Protein AF-A0A5K1G0I7-F1 (afdb_monomer_lite)

Structure (mmCIF, N/CA/C/O backbone):
data_AF-A0A5K1G0I7-F1
#
_entry.id   AF-A0A5K1G0I7-F1
#
loop_
_atom_site.group_PDB
_atom_site.id
_atom_site.type_symbol
_atom_site.label_atom_id
_atom_site.label_alt_id
_atom_site.label_comp_id
_atom_site.label_asym_id
_atom_site.label_entity_id
_atom_site.label_seq_id
_atom_site.pdbx_PDB_ins_code
_atom_site.Cartn_x
_atom_site.Cartn_y
_atom_site.Cartn_z
_atom_site.occupancy
_atom_site.B_iso_or_equiv
_atom_site.auth_seq_id
_atom_site.auth_comp_id
_atom_site.auth_asym_id
_atom_site.auth_atom_id
_atom_site.pdbx_PDB_model_num
ATOM 1 N N . LEU A 1 1 ? 1.765 13.949 -8.878 1.00 83.06 1 LEU A N 1
ATOM 2 C CA . LEU A 1 1 ? 1.366 13.019 -9.957 1.00 83.06 1 LEU A CA 1
ATOM 3 C C . LEU A 1 1 ? 2.563 12.832 -10.878 1.00 83.06 1 LEU A C 1
ATOM 5 O O . LEU A 1 1 ? 3.279 13.806 -11.081 1.00 83.06 1 LEU A O 1
ATOM 9 N N . LEU A 1 2 ? 2.797 11.620 -11.378 1.00 93.38 2 LEU A N 1
ATOM 10 C CA . LEU A 1 2 ? 3.898 11.289 -12.289 1.00 93.38 2 LEU A CA 1
ATOM 11 C C . LEU A 1 2 ? 3.331 10.653 -13.565 1.00 93.38 2 LEU A C 1
ATOM 13 O O . LEU A 1 2 ? 2.234 10.101 -13.529 1.00 93.38 2 LEU A O 1
ATOM 17 N N . THR A 1 3 ? 4.073 10.740 -14.668 1.00 94.56 3 THR A N 1
ATOM 18 C CA . THR A 1 3 ? 3.752 10.097 -15.952 1.00 94.56 3 THR A CA 1
ATOM 19 C C . THR A 1 3 ? 5.035 9.604 -16.621 1.00 94.56 3 THR A C 1
ATOM 21 O O . THR A 1 3 ? 6.114 10.123 -16.325 1.00 94.56 3 THR A O 1
ATOM 24 N N . VAL A 1 4 ? 4.918 8.621 -17.515 1.00 96.19 4 VAL A N 1
ATOM 25 C CA . VAL A 1 4 ? 6.023 8.028 -18.286 1.00 96.19 4 VAL A CA 1
ATOM 26 C C . VAL A 1 4 ? 5.713 8.196 -19.774 1.00 96.19 4 VAL A C 1
ATOM 28 O O . VAL A 1 4 ? 4.588 7.929 -20.185 1.00 96.19 4 VAL A O 1
ATOM 31 N N . ASN A 1 5 ? 6.687 8.682 -20.553 1.00 96.19 5 ASN A N 1
ATOM 32 C CA . ASN A 1 5 ? 6.516 9.002 -21.981 1.00 96.19 5 ASN A CA 1
ATOM 33 C C . ASN A 1 5 ? 6.598 7.780 -22.909 1.00 96.19 5 ASN A C 1
ATOM 35 O O . ASN A 1 5 ? 6.221 7.891 -24.068 1.00 96.19 5 ASN A O 1
ATOM 39 N N . ASP A 1 6 ? 7.182 6.681 -22.437 1.00 96.44 6 ASP A N 1
ATOM 40 C CA . ASP A 1 6 ? 7.358 5.464 -23.223 1.00 96.44 6 ASP A CA 1
ATOM 41 C C . ASP A 1 6 ? 6.058 4.652 -23.226 1.00 96.44 6 ASP A C 1
ATOM 43 O O . ASP A 1 6 ? 5.566 4.280 -22.159 1.00 96.44 6 ASP A O 1
ATOM 47 N N . ASP A 1 7 ? 5.504 4.393 -24.410 1.00 93.81 7 ASP A N 1
ATOM 48 C CA . ASP A 1 7 ? 4.256 3.643 -24.570 1.00 93.81 7 ASP A CA 1
ATOM 49 C C . ASP A 1 7 ? 4.426 2.159 -24.196 1.00 93.81 7 ASP A C 1
ATOM 51 O O . ASP A 1 7 ? 3.472 1.540 -23.725 1.00 93.81 7 ASP A O 1
ATOM 55 N N . GLU A 1 8 ? 5.639 1.597 -24.320 1.00 96.19 8 GLU A N 1
ATOM 56 C CA . GLU A 1 8 ? 5.931 0.203 -23.946 1.00 96.19 8 GLU A CA 1
ATOM 57 C C . GLU A 1 8 ? 5.721 -0.033 -22.442 1.00 96.19 8 GLU A C 1
ATOM 59 O O . GLU A 1 8 ? 5.294 -1.110 -22.033 1.00 96.19 8 GLU A O 1
ATOM 64 N N . PHE A 1 9 ? 5.930 0.995 -21.610 1.00 95.19 9 PHE A N 1
ATOM 65 C CA . PHE A 1 9 ? 5.689 0.921 -20.164 1.00 95.19 9 PHE A CA 1
ATOM 66 C C . PHE A 1 9 ? 4.221 0.625 -19.821 1.00 95.19 9 PHE A C 1
ATOM 68 O O . PHE A 1 9 ? 3.932 0.023 -18.785 1.00 95.19 9 PHE A O 1
ATOM 75 N N . TRP A 1 10 ? 3.292 1.070 -20.668 1.00 95.38 10 TRP A N 1
ATOM 76 C CA . TRP A 1 10 ? 1.854 0.952 -20.437 1.00 95.38 10 TRP A CA 1
ATOM 77 C C . TRP A 1 10 ? 1.238 -0.281 -21.111 1.00 95.38 10 TRP A C 1
ATOM 79 O O . TRP A 1 10 ? 0.086 -0.615 -20.818 1.00 95.38 10 TRP A O 1
ATOM 89 N N . ASP A 1 11 ? 1.973 -0.964 -21.993 1.00 95.94 11 ASP A N 1
ATOM 90 C CA . ASP A 1 11 ? 1.453 -2.113 -22.732 1.00 95.94 11 ASP A CA 1
ATOM 91 C C . ASP A 1 11 ? 1.156 -3.298 -21.796 1.00 95.94 11 ASP A C 1
ATOM 93 O O . ASP A 1 11 ? 1.950 -3.675 -20.935 1.00 95.94 11 ASP A O 1
ATOM 97 N N . GLY A 1 12 ? -0.038 -3.876 -21.931 1.00 94.19 12 GLY A N 1
ATOM 98 C CA . GLY A 1 12 ? -0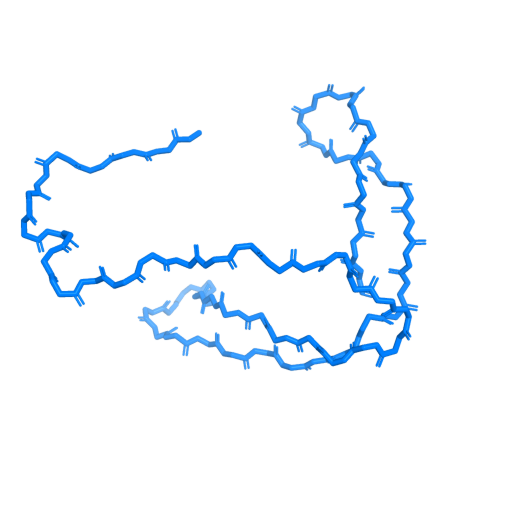.503 -4.993 -21.103 1.00 94.19 12 GLY A CA 1
ATOM 99 C C . GL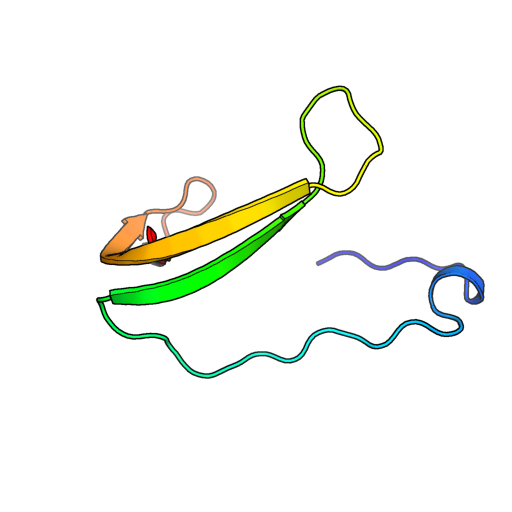Y A 1 12 ? -0.747 -4.689 -19.613 1.00 94.19 12 GLY A C 1
ATOM 100 O O . GLY A 1 12 ? -1.103 -5.607 -18.870 1.00 94.19 12 GLY A O 1
ATOM 101 N N . VAL A 1 13 ? -0.603 -3.440 -19.151 1.00 94.62 13 VAL A N 1
ATOM 102 C CA . VAL A 1 13 ? -0.825 -3.060 -17.744 1.00 94.62 13 VAL A CA 1
ATOM 103 C C . VAL A 1 13 ? -2.267 -2.599 -17.525 1.00 94.62 13 VAL A C 1
ATOM 105 O O . VAL A 1 13 ? -2.759 -1.687 -18.183 1.00 94.62 13 VAL A O 1
ATOM 108 N N . SER A 1 14 ? -2.953 -3.198 -16.548 1.00 94.88 14 SER A N 1
ATOM 109 C CA . SER A 1 14 ? -4.265 -2.721 -16.088 1.00 94.88 14 SER A CA 1
ATOM 110 C C . SER A 1 14 ? -4.095 -1.777 -14.890 1.00 94.88 14 SER A C 1
ATOM 112 O O . SER A 1 14 ? -3.476 -2.181 -13.901 1.00 94.88 14 SER A O 1
ATOM 114 N N . PRO A 1 15 ? -4.612 -0.534 -14.943 1.00 93.38 15 PRO A N 1
ATOM 115 C CA . PRO A 1 15 ? -4.513 0.399 -13.827 1.00 93.38 15 PRO A CA 1
ATOM 116 C C . PRO A 1 15 ? -5.344 -0.074 -12.631 1.00 93.38 15 PRO A C 1
ATOM 118 O O . PRO A 1 15 ? -6.334 -0.789 -12.779 1.00 93.38 15 PRO A O 1
ATOM 121 N N . VAL A 1 16 ? -4.946 0.356 -11.434 1.00 94.31 16 VAL A N 1
ATOM 122 C CA . VAL A 1 16 ? -5.695 0.067 -10.207 1.00 94.31 16 VAL A CA 1
ATOM 123 C C . VAL A 1 16 ? -6.967 0.909 -10.130 1.00 94.31 16 VAL A C 1
ATOM 125 O O . VAL A 1 16 ? -6.978 2.081 -10.510 1.00 94.31 16 VAL A O 1
ATOM 128 N N . GLU A 1 17 ? -8.025 0.319 -9.583 1.00 95.19 17 GLU A N 1
ATOM 129 C CA . GLU A 1 17 ? -9.287 1.005 -9.320 1.00 95.19 17 GLU A CA 1
ATOM 130 C C . GLU A 1 17 ? -9.393 1.394 -7.843 1.00 95.19 17 GLU A C 1
ATOM 132 O O . GLU A 1 17 ? -8.972 0.653 -6.950 1.00 95.19 17 GLU A O 1
ATOM 137 N N . PHE A 1 18 ? -9.971 2.565 -7.572 1.00 93.44 18 PHE A N 1
ATOM 138 C CA . PHE A 1 18 ? -10.245 2.986 -6.202 1.00 93.44 18 PHE A CA 1
ATOM 139 C C . PHE A 1 18 ? -11.497 2.290 -5.670 1.00 93.44 18 PHE A C 1
ATOM 141 O O . PHE A 1 18 ? -12.572 2.375 -6.264 1.00 93.44 18 PHE A O 1
ATOM 148 N N . GLY A 1 19 ? -11.350 1.629 -4.523 1.00 91.38 19 GLY A N 1
ATOM 149 C CA . GLY A 1 19 ? -12.463 1.055 -3.776 1.00 91.38 19 GLY A CA 1
ATOM 150 C C . GLY A 1 19 ? -13.204 2.079 -2.911 1.00 91.38 19 GLY A C 1
ATOM 151 O O . GLY A 1 19 ? -12.902 3.274 -2.897 1.00 91.38 19 GLY A O 1
ATOM 152 N N . SER A 1 20 ? -14.177 1.585 -2.147 1.00 92.62 20 SER A N 1
ATOM 153 C CA . SER A 1 20 ? -14.851 2.357 -1.103 1.00 92.62 20 SER A CA 1
ATOM 154 C C . SER A 1 20 ? -13.945 2.601 0.106 1.00 92.62 20 SER A C 1
ATOM 156 O O . SER A 1 20 ? -12.954 1.902 0.312 1.00 92.62 20 SER A O 1
ATOM 158 N N . LEU A 1 21 ? -14.324 3.564 0.950 1.00 91.25 21 LEU A N 1
ATOM 159 C CA . LEU A 1 21 ? -13.689 3.747 2.255 1.00 91.25 21 LEU A CA 1
ATOM 160 C C . LEU A 1 21 ? -13.869 2.473 3.107 1.00 91.25 21 LEU A C 1
ATOM 162 O O . LEU A 1 21 ? -15.010 2.024 3.249 1.00 91.25 21 LEU A O 1
ATOM 166 N N . PRO A 1 22 ? -12.786 1.892 3.653 1.00 91.06 22 PRO A N 1
ATOM 167 C CA . PRO A 1 22 ? -12.871 0.709 4.502 1.00 91.06 22 PRO A CA 1
ATOM 168 C C . PRO A 1 22 ? -13.363 1.071 5.910 1.00 91.06 22 PRO A C 1
ATOM 170 O O . PRO A 1 22 ? -13.329 2.237 6.312 1.00 91.06 22 PRO A O 1
ATOM 173 N N . VAL A 1 23 ? -13.789 0.069 6.678 1.00 90.25 23 VAL A N 1
ATOM 174 C CA . VAL A 1 23 ? -14.167 0.211 8.092 1.00 90.25 23 VAL A CA 1
ATOM 175 C C . VAL A 1 23 ? -13.175 -0.495 9.020 1.00 90.25 23 VAL A C 1
ATOM 177 O O . VAL A 1 23 ? -12.290 -1.229 8.584 1.00 90.25 23 VAL A O 1
ATOM 180 N N . LEU A 1 24 ? -13.290 -0.250 10.331 1.00 90.19 24 LEU A N 1
ATOM 181 C CA . LEU A 1 24 ? -12.441 -0.909 11.328 1.00 90.19 24 LEU A CA 1
ATOM 182 C C . LEU A 1 24 ? -12.539 -2.435 11.209 1.00 90.19 24 LEU A C 1
ATOM 184 O O . LEU A 1 24 ? -13.635 -2.978 11.102 1.00 90.19 24 LEU A O 1
ATOM 188 N N . GLN A 1 25 ? -11.389 -3.099 11.332 1.00 90.19 25 GLN A N 1
ATOM 189 C CA . GLN A 1 25 ? -11.184 -4.546 11.206 1.00 90.19 25 GLN A CA 1
ATOM 190 C C . GLN A 1 25 ? -11.310 -5.119 9.787 1.00 90.19 25 GLN A C 1
ATOM 192 O O . GLN A 1 25 ? -11.111 -6.324 9.622 1.00 90.19 25 GLN A O 1
ATOM 197 N N . ASP A 1 26 ? -11.555 -4.297 8.762 1.00 92.69 26 ASP A N 1
ATOM 198 C CA . ASP A 1 26 ? -11.503 -4.770 7.378 1.00 92.69 26 ASP A CA 1
ATOM 199 C C . ASP A 1 26 ? -10.097 -5.249 7.021 1.00 92.69 26 ASP A C 1
ATOM 201 O O . ASP A 1 26 ? -9.096 -4.625 7.385 1.00 92.69 26 ASP A O 1
ATOM 205 N N . ALA A 1 27 ? -10.022 -6.357 6.285 1.00 91.94 27 ALA A N 1
ATOM 206 C CA . ALA A 1 27 ? -8.762 -6.891 5.796 1.00 91.94 27 ALA A CA 1
ATOM 207 C C . ALA A 1 27 ? -8.149 -5.955 4.745 1.00 91.94 27 ALA A C 1
ATOM 209 O O . ALA A 1 27 ? -8.816 -5.535 3.800 1.00 91.94 27 ALA A O 1
ATOM 210 N N . VAL A 1 28 ? -6.854 -5.678 4.883 1.00 94.00 28 VAL A N 1
ATOM 211 C CA . VAL A 1 28 ? -6.086 -4.844 3.955 1.00 94.00 28 VAL A CA 1
ATOM 212 C C . VAL A 1 28 ? -4.819 -5.561 3.517 1.00 94.00 28 VAL A C 1
ATOM 214 O O . VAL A 1 28 ? -4.243 -6.365 4.251 1.00 94.00 28 VAL A O 1
ATOM 217 N N . THR A 1 29 ? -4.379 -5.274 2.296 1.00 93.19 29 THR A N 1
ATOM 218 C CA . THR A 1 29 ? -3.112 -5.768 1.756 1.00 93.19 29 THR A CA 1
ATOM 219 C C . THR A 1 29 ? -2.348 -4.608 1.141 1.00 93.19 29 THR A C 1
ATOM 221 O O . THR A 1 29 ? -2.888 -3.865 0.326 1.00 93.19 29 THR A O 1
ATOM 224 N N . VAL A 1 30 ? -1.090 -4.459 1.540 1.00 93.62 30 VAL A N 1
ATOM 225 C CA . VAL A 1 30 ? -0.164 -3.450 1.029 1.00 93.62 30 VAL A CA 1
ATOM 226 C C . VAL A 1 30 ? 0.853 -4.147 0.139 1.00 93.62 30 VAL A C 1
ATOM 228 O O . VAL A 1 30 ? 1.482 -5.121 0.554 1.00 93.62 30 VAL A O 1
ATOM 231 N N . VAL A 1 31 ? 1.015 -3.639 -1.080 1.00 93.31 31 VAL A N 1
ATOM 232 C CA . VAL A 1 31 ? 1.980 -4.141 -2.062 1.00 93.31 31 VAL A CA 1
ATOM 233 C C . VAL A 1 31 ? 3.019 -3.056 -2.318 1.00 93.31 31 VAL A C 1
ATOM 235 O O . VAL A 1 31 ? 2.666 -1.896 -2.527 1.00 93.31 31 VAL A O 1
ATOM 238 N N . GLY A 1 32 ? 4.299 -3.416 -2.291 1.00 93.31 32 GLY A N 1
ATOM 239 C CA . GLY A 1 32 ? 5.389 -2.472 -2.525 1.00 93.31 32 GLY A CA 1
ATOM 240 C C . GLY A 1 32 ? 6.751 -3.147 -2.643 1.00 93.31 32 GLY A C 1
ATOM 241 O O . GLY A 1 32 ? 6.852 -4.371 -2.630 1.00 93.31 32 GLY A O 1
ATOM 242 N N . TYR A 1 33 ? 7.803 -2.337 -2.739 1.00 93.19 33 TYR A N 1
ATOM 243 C CA . TYR A 1 33 ? 9.187 -2.802 -2.835 1.00 93.19 33 TYR A CA 1
ATOM 244 C C . TYR A 1 33 ? 9.945 -2.441 -1.550 1.00 93.19 33 TYR A C 1
ATOM 246 O O . TYR A 1 33 ? 9.926 -1.273 -1.146 1.00 93.19 33 TYR A O 1
ATOM 254 N N . PRO A 1 34 ? 10.580 -3.409 -0.864 1.00 90.06 34 PRO A N 1
ATOM 255 C CA . PRO A 1 34 ? 11.353 -3.132 0.337 1.00 90.06 34 PRO A CA 1
ATOM 256 C C . PRO A 1 34 ? 12.649 -2.388 -0.006 1.00 90.06 34 PRO A C 1
ATOM 258 O O . PRO A 1 34 ? 13.223 -2.548 -1.081 1.00 90.06 34 PRO A O 1
ATOM 261 N N . ILE A 1 35 ? 13.151 -1.598 0.944 1.00 91.69 35 ILE A N 1
ATOM 262 C CA . ILE A 1 35 ? 14.426 -0.894 0.774 1.00 91.69 35 ILE A CA 1
ATOM 263 C C . ILE A 1 35 ? 15.544 -1.921 0.549 1.00 91.69 35 ILE A C 1
ATOM 265 O O . ILE A 1 35 ? 15.752 -2.808 1.375 1.00 91.69 35 ILE A O 1
ATOM 269 N N . GLY A 1 36 ? 16.282 -1.766 -0.553 1.00 89.12 36 GLY A N 1
ATOM 270 C CA . GLY A 1 36 ? 17.420 -2.622 -0.894 1.00 89.12 36 GLY A CA 1
ATOM 271 C C . GLY A 1 36 ? 17.066 -3.899 -1.662 1.00 89.12 36 GLY A C 1
ATOM 272 O O . GLY A 1 36 ? 17.938 -4.752 -1.810 1.00 89.12 36 GLY A O 1
ATOM 273 N N . GLY A 1 37 ? 15.830 -4.044 -2.150 1.00 87.31 37 GLY A N 1
ATOM 274 C CA . GLY A 1 37 ? 15.441 -5.154 -3.017 1.00 87.31 37 GLY A CA 1
ATOM 275 C C . GLY A 1 37 ? 14.522 -4.731 -4.162 1.00 87.31 37 GLY A C 1
ATOM 276 O O . GLY A 1 37 ? 13.686 -3.849 -4.004 1.00 87.31 37 GLY A O 1
ATOM 277 N N . ASP A 1 38 ? 14.636 -5.440 -5.285 1.00 90.56 38 ASP A N 1
ATOM 278 C CA . ASP A 1 38 ? 13.833 -5.204 -6.499 1.00 90.56 38 ASP A C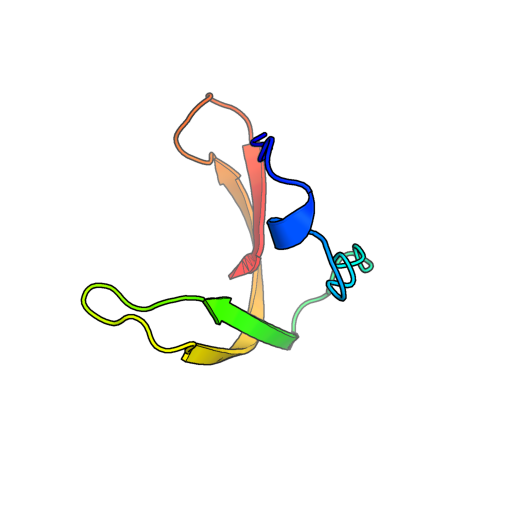A 1
ATOM 279 C C . ASP A 1 38 ? 12.650 -6.183 -6.616 1.00 90.56 38 ASP A C 1
ATOM 281 O O . ASP A 1 38 ? 11.987 -6.290 -7.646 1.00 90.56 38 ASP A O 1
ATOM 285 N N . THR A 1 39 ? 12.395 -6.944 -5.551 1.00 91.06 39 THR A N 1
ATOM 286 C CA . THR A 1 39 ? 11.312 -7.930 -5.500 1.00 91.06 39 THR A CA 1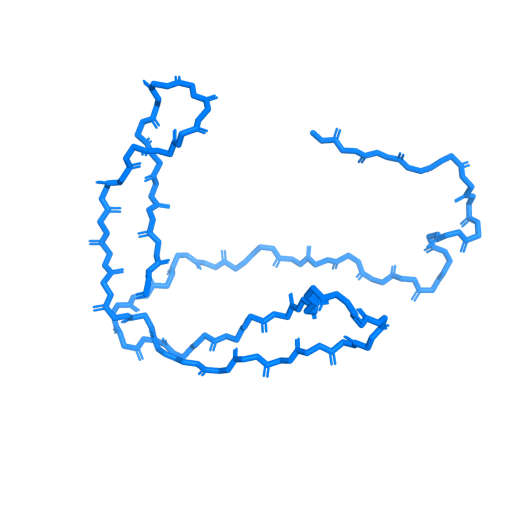
ATOM 287 C C . THR A 1 39 ? 10.060 -7.322 -4.886 1.00 91.06 39 THR A C 1
ATOM 289 O O . THR A 1 39 ? 10.129 -6.540 -3.938 1.00 91.06 39 THR A O 1
ATOM 292 N N . ILE A 1 40 ? 8.903 -7.700 -5.428 1.00 91.81 40 ILE A N 1
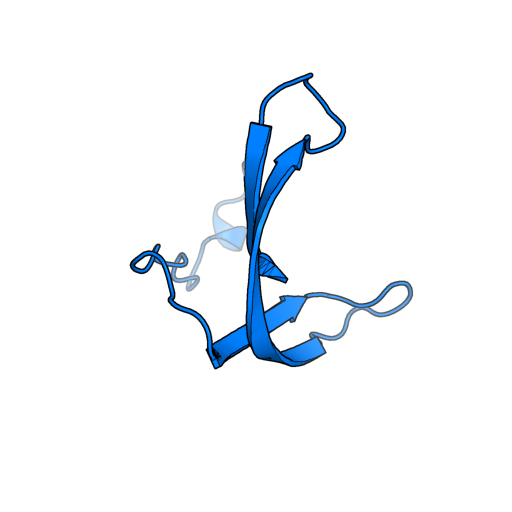ATOM 293 C CA . ILE A 1 40 ? 7.610 -7.292 -4.882 1.00 91.81 40 ILE A CA 1
ATOM 294 C C . ILE A 1 40 ? 7.412 -7.969 -3.525 1.00 91.81 40 ILE A C 1
ATOM 296 O O . ILE A 1 40 ? 7.563 -9.184 -3.396 1.00 91.81 40 ILE A O 1
ATOM 300 N N . SER A 1 41 ? 7.025 -7.175 -2.533 1.00 92.69 41 SER A N 1
ATOM 301 C CA . SER A 1 41 ? 6.621 -7.628 -1.209 1.00 92.69 41 SER A CA 1
ATOM 302 C C . SER A 1 41 ? 5.142 -7.336 -0.970 1.00 92.69 41 SER A C 1
ATOM 304 O O . SER A 1 41 ? 4.610 -6.316 -1.420 1.00 92.69 41 SER A O 1
ATOM 306 N N . VAL A 1 42 ? 4.484 -8.245 -0.250 1.00 92.50 42 VAL A N 1
ATOM 307 C CA . VAL A 1 42 ? 3.060 -8.181 0.084 1.00 92.50 42 VAL A CA 1
ATOM 308 C C . VAL A 1 42 ? 2.905 -8.324 1.594 1.00 92.50 42 VAL A C 1
ATOM 310 O O . VAL A 1 42 ? 3.318 -9.330 2.170 1.00 92.50 42 VAL A O 1
ATOM 313 N N . THR A 1 43 ? 2.280 -7.333 2.227 1.00 90.75 43 THR A N 1
ATOM 314 C CA . THR A 1 43 ? 1.984 -7.327 3.665 1.00 90.75 43 THR A CA 1
ATOM 315 C C . THR A 1 43 ? 0.477 -7.305 3.872 1.00 90.75 43 THR A C 1
ATOM 317 O O . THR A 1 43 ? -0.201 -6.414 3.365 1.00 90.75 43 THR A O 1
ATOM 320 N N . SER A 1 44 ? -0.053 -8.254 4.641 1.00 93.06 44 SER A N 1
ATOM 321 C CA . SER A 1 44 ? -1.480 -8.327 4.976 1.00 93.06 44 SER A CA 1
ATOM 322 C C . SER A 1 44 ? -1.734 -7.900 6.420 1.00 93.06 44 SER A C 1
ATOM 324 O O . SER A 1 44 ? -0.924 -8.168 7.308 1.00 93.06 44 SER A O 1
ATOM 326 N N . GLY A 1 45 ? -2.876 -7.263 6.658 1.00 92.56 45 GLY A N 1
ATOM 327 C CA . GLY A 1 45 ? -3.293 -6.793 7.975 1.00 92.56 45 GLY A CA 1
ATOM 328 C C . GLY A 1 45 ? -4.786 -6.489 8.028 1.00 92.56 45 GLY A C 1
ATOM 329 O O . GLY A 1 45 ? -5.548 -6.903 7.154 1.00 92.56 45 GLY A O 1
ATOM 330 N N . VAL A 1 46 ? -5.194 -5.752 9.056 1.00 93.00 46 VAL A N 1
ATOM 331 C CA . VAL A 1 46 ? -6.554 -5.219 9.196 1.00 93.00 46 VAL A CA 1
ATOM 332 C C . VAL A 1 46 ? -6.492 -3.726 9.489 1.00 93.00 46 VAL A C 1
ATOM 334 O O . VAL A 1 46 ? -5.519 -3.276 10.091 1.00 93.00 46 VAL A O 1
ATOM 337 N N . VAL A 1 47 ? -7.530 -2.970 9.124 1.00 91.62 47 VAL A N 1
ATOM 338 C CA . VAL A 1 47 ? -7.670 -1.570 9.551 1.00 91.62 47 VAL A CA 1
ATOM 339 C C . VAL A 1 47 ? -7.827 -1.543 11.068 1.00 91.62 47 VAL A C 1
ATOM 341 O O . VAL A 1 47 ? -8.884 -1.867 11.617 1.00 91.62 47 VAL A O 1
ATOM 344 N N . SER A 1 48 ? -6.764 -1.173 11.767 1.00 88.38 48 SER A N 1
ATOM 345 C CA . SER A 1 48 ? -6.755 -1.126 13.225 1.00 88.38 48 SER A CA 1
ATOM 346 C C . SER A 1 48 ? -7.359 0.175 13.739 1.00 88.38 48 SER A C 1
ATOM 348 O O . SER A 1 48 ? -8.041 0.180 14.768 1.00 88.38 48 SER A O 1
ATOM 350 N N . ARG A 1 49 ? -7.142 1.276 13.010 1.00 84.12 49 ARG A N 1
ATOM 351 C CA . ARG A 1 49 ? -7.524 2.618 13.441 1.00 84.12 49 ARG A CA 1
ATOM 352 C C . ARG A 1 49 ? -7.889 3.513 12.256 1.00 84.12 49 ARG A C 1
ATOM 354 O O . ARG A 1 49 ? -7.226 3.493 11.224 1.00 84.12 49 ARG A O 1
ATOM 361 N N . MET A 1 50 ? -8.923 4.334 12.444 1.00 82.69 50 MET A N 1
ATOM 362 C CA . MET A 1 50 ? -9.280 5.427 11.535 1.00 82.69 50 MET A CA 1
ATOM 363 C C . MET A 1 50 ? -9.112 6.747 12.277 1.00 82.69 50 MET A C 1
ATOM 365 O O . MET A 1 50 ? -9.791 6.975 13.280 1.00 82.69 50 MET A O 1
ATOM 369 N N . GLU A 1 51 ? -8.208 7.601 11.802 1.00 77.25 51 GLU A N 1
ATOM 370 C CA . GLU A 1 51 ? -7.926 8.898 12.416 1.00 77.25 51 GLU A CA 1
ATOM 371 C C . GLU A 1 51 ? -7.661 9.982 11.381 1.00 77.25 51 GLU A C 1
ATOM 373 O O . GLU A 1 51 ? -7.135 9.734 10.295 1.00 77.25 51 GLU A O 1
ATOM 378 N N . ILE A 1 52 ? -8.000 11.213 11.756 1.00 73.69 52 ILE A N 1
ATOM 379 C CA . ILE A 1 52 ? -7.564 12.399 11.029 1.00 73.69 52 ILE A CA 1
ATOM 380 C C . ILE A 1 52 ? -6.114 12.647 11.436 1.00 73.69 52 ILE A C 1
ATOM 382 O O . ILE A 1 52 ? -5.834 12.930 12.602 1.00 73.69 52 ILE A O 1
ATOM 386 N N . LEU A 1 53 ? -5.192 12.497 10.489 1.00 72.12 53 LEU A N 1
ATOM 387 C CA . LEU A 1 53 ? -3.769 12.692 10.726 1.00 72.12 53 LEU A CA 1
ATOM 388 C C . LEU A 1 53 ? -3.244 13.794 9.809 1.00 72.12 53 LEU A C 1
ATOM 390 O O . LEU A 1 53 ? -3.523 13.849 8.610 1.00 72.12 53 LEU A O 1
ATOM 394 N N . SER A 1 54 ? -2.432 14.677 10.376 1.00 63.12 54 SER A N 1
ATOM 395 C CA . SER A 1 54 ? -1.705 15.675 9.598 1.00 63.12 54 SER A CA 1
ATOM 396 C C . SER A 1 54 ? -0.547 14.996 8.872 1.00 63.12 54 SER A C 1
ATOM 398 O O . SER A 1 54 ? 0.441 14.609 9.497 1.00 63.12 54 SER A O 1
ATOM 400 N N . TYR A 1 55 ? -0.653 14.841 7.551 1.00 62.31 55 TYR A N 1
ATOM 401 C CA . TYR A 1 55 ? 0.421 14.258 6.746 1.00 62.31 55 TYR A CA 1
ATOM 402 C C . TYR A 1 55 ? 1.519 15.302 6.481 1.00 62.31 55 TYR A C 1
ATOM 404 O O . TYR A 1 55 ? 1.241 16.455 6.132 1.00 62.31 55 TYR A O 1
ATOM 412 N N . VAL A 1 56 ? 2.789 14.923 6.646 1.00 63.38 56 VAL A N 1
ATOM 413 C CA . VAL A 1 56 ? 3.921 15.864 6.571 1.00 63.38 56 VAL A CA 1
ATOM 414 C C . VAL A 1 56 ? 4.318 16.120 5.115 1.00 63.38 56 VAL A C 1
ATOM 416 O O . VAL A 1 56 ? 5.322 15.600 4.649 1.00 63.38 56 VAL A O 1
ATOM 419 N N . HIS A 1 57 ? 3.530 16.934 4.405 1.00 46.91 57 HIS A N 1
ATOM 420 C CA . HIS A 1 57 ? 4.011 17.856 3.361 1.00 46.91 57 HIS A CA 1
ATOM 421 C C . HIS A 1 57 ? 2.939 18.873 2.909 1.00 46.91 57 HIS A C 1
ATOM 423 O O . HIS A 1 57 ? 2.727 19.068 1.714 1.00 46.91 57 HIS A O 1
ATOM 429 N N . GLY A 1 58 ? 2.234 19.536 3.835 1.00 45.81 58 GLY A N 1
ATOM 430 C CA . GLY A 1 58 ? 1.322 20.610 3.405 1.00 45.81 58 GLY A CA 1
ATOM 431 C C . GLY A 1 58 ? 0.361 21.214 4.422 1.00 45.81 58 GLY A C 1
ATOM 432 O O . GLY A 1 58 ? -0.575 21.880 3.995 1.00 45.81 58 GLY A O 1
ATOM 433 N N . ALA A 1 59 ? 0.534 20.982 5.730 1.00 49.94 59 ALA A N 1
ATOM 434 C CA . ALA A 1 59 ? -0.378 21.510 6.757 1.00 49.94 59 ALA A CA 1
ATOM 435 C C . ALA A 1 59 ? -1.873 21.228 6.463 1.00 49.94 59 ALA A C 1
ATOM 437 O O . ALA A 1 59 ? -2.736 22.041 6.780 1.00 49.94 59 ALA A O 1
ATOM 438 N N . THR A 1 60 ? -2.170 20.088 5.827 1.00 54.06 60 THR A N 1
ATOM 439 C CA . THR A 1 60 ? -3.533 19.648 5.508 1.00 54.06 60 THR A CA 1
ATOM 440 C C . THR A 1 60 ? -3.789 18.315 6.199 1.00 54.06 60 THR A C 1
ATOM 442 O O . THR A 1 60 ? -2.964 17.401 6.131 1.00 54.06 60 THR A O 1
ATOM 445 N N . GLU A 1 61 ? -4.920 18.230 6.891 1.00 53.41 61 GLU A N 1
ATOM 446 C CA . GLU A 1 61 ? -5.400 17.012 7.533 1.00 53.41 61 GLU A CA 1
ATOM 447 C C . GLU A 1 61 ? -5.943 16.052 6.467 1.00 53.41 61 GLU A C 1
ATOM 449 O O . GLU A 1 61 ? -6.856 16.396 5.715 1.00 53.41 61 GLU A O 1
ATOM 454 N N . LEU A 1 62 ? -5.366 14.854 6.378 1.00 64.38 62 LEU A N 1
ATOM 455 C CA . LEU A 1 62 ? -5.826 13.792 5.486 1.00 64.38 62 LEU A CA 1
ATOM 456 C C . LEU A 1 62 ? -6.241 12.582 6.324 1.00 64.38 62 LEU A C 1
ATOM 458 O O . LEU A 1 62 ? -5.751 12.371 7.435 1.00 64.38 62 LEU A O 1
ATOM 462 N N . LEU A 1 63 ? -7.169 11.782 5.798 1.00 56.28 63 LEU A N 1
ATOM 463 C CA . LEU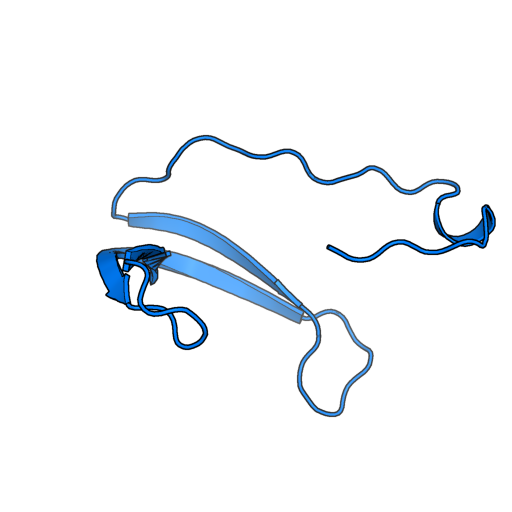 A 1 63 ? -7.563 10.545 6.461 1.00 56.28 63 LEU A CA 1
ATOM 464 C C . LEU A 1 63 ? -6.383 9.566 6.429 1.00 56.28 63 LEU A C 1
ATOM 466 O O . LEU A 1 63 ? -5.937 9.162 5.354 1.00 56.28 63 LEU A O 1
ATOM 470 N N . GLY A 1 64 ? -5.887 9.198 7.608 1.00 58.72 64 GLY A N 1
ATOM 471 C CA . GLY A 1 64 ? -4.899 8.144 7.781 1.00 58.72 64 GLY A CA 1
ATOM 472 C C . GLY A 1 64 ? -5.585 6.832 8.151 1.00 58.72 64 GLY A C 1
ATOM 473 O O . GLY A 1 64 ? -6.485 6.806 8.992 1.00 58.72 64 GLY A O 1
ATOM 474 N N . LEU A 1 65 ? -5.148 5.743 7.527 1.00 54.22 65 LEU A N 1
ATOM 475 C CA . LEU A 1 65 ? -5.550 4.379 7.861 1.00 54.22 65 LEU A CA 1
ATOM 476 C C . LEU A 1 65 ? -4.294 3.627 8.305 1.00 54.22 65 LEU A C 1
ATOM 478 O O . LEU A 1 65 ? -3.289 3.655 7.590 1.00 54.22 65 LEU A O 1
ATOM 482 N N . GLN A 1 66 ? -4.346 3.001 9.482 1.00 57.59 66 GLN A N 1
ATOM 483 C CA . GLN A 1 66 ? -3.249 2.214 10.054 1.00 57.59 66 GLN A CA 1
ATOM 484 C C . GLN A 1 66 ? -3.727 0.827 10.468 1.00 57.59 66 GLN A C 1
ATOM 486 O O . GLN A 1 66 ? -4.825 0.720 11.070 1.00 57.59 66 GLN A O 1
#

InterPro domains:
  IPR009003 Peptidase S1, PA clan [SSF50494] (1-55)

Sequence (66 aa):
LLTVNDDEFWDGVSPVEFGSLPVLQDAVTVVGYPIGGDTISVTSGVVSRMEILSYVHGATELLGLQ

Foldseek 3Di:
DDDDPDVVVVPPDDDDDDDDDDDFFQKDKDWDADPPDPDIDIDIDTQHDWDFDQDPDDRDTDIDTD

Radius of gyration: 15.78 Å; chains: 1; bounding box: 32×30×38 Å

Organism: NCBI:txid210225

Secondary structure (DSSP, 8-state):
------GGGGTTPPPPPP-PPP-TT-EEEEEE--TT--S-EEEEEE---EEEEE-SSSS-EEEEE-

pLDDT: mean 84.31, std 14.91, range [45.81, 96.44]